Protein AF-A0A6M0FZY8-F1 (afdb_monomer_lite)

Structure (mmCIF, N/CA/C/O backbone):
data_AF-A0A6M0FZY8-F1
#
_entry.id   AF-A0A6M0FZY8-F1
#
loop_
_atom_site.group_PDB
_atom_site.id
_atom_site.type_symbol
_atom_site.label_atom_id
_atom_site.label_alt_id
_atom_site.label_comp_id
_atom_site.label_asym_id
_atom_site.label_entity_id
_atom_site.label_seq_id
_atom_site.pdbx_PDB_ins_code
_atom_site.Cartn_x
_atom_site.Cartn_y
_atom_site.Cartn_z
_atom_site.occupancy
_atom_site.B_iso_or_equiv
_atom_site.auth_seq_id
_atom_site.auth_comp_id
_atom_site.auth_asym_id
_atom_site.auth_atom_id
_atom_site.pdbx_PDB_model_num
ATOM 1 N N . MET A 1 1 ? 29.426 5.222 -8.257 1.00 59.91 1 MET A N 1
ATOM 2 C CA . MET A 1 1 ? 28.552 5.945 -7.305 1.00 59.91 1 MET A CA 1
ATOM 3 C C . MET A 1 1 ? 27.395 6.654 -8.006 1.00 59.91 1 MET A C 1
ATOM 5 O O . MET A 1 1 ? 26.274 6.473 -7.570 1.00 59.91 1 MET A O 1
ATOM 9 N N . THR A 1 2 ? 27.607 7.377 -9.112 1.00 62.34 2 THR A N 1
ATOM 10 C CA . THR A 1 2 ? 26.532 8.119 -9.810 1.00 62.34 2 THR A CA 1
ATOM 11 C C . THR A 1 2 ? 25.440 7.235 -10.434 1.00 62.34 2 THR A C 1
ATOM 13 O O . THR A 1 2 ? 24.271 7.587 -10.363 1.00 62.34 2 THR A O 1
ATOM 16 N N . GLN A 1 3 ? 25.800 6.071 -10.985 1.00 63.41 3 GLN A N 1
ATOM 17 C CA . GLN A 1 3 ? 24.861 5.153 -11.651 1.00 63.41 3 GLN A CA 1
ATOM 18 C C . GLN A 1 3 ? 23.798 4.576 -10.693 1.00 63.41 3 GLN A C 1
ATOM 20 O O . GLN A 1 3 ? 22.608 4.661 -10.969 1.00 63.41 3 GLN A O 1
ATOM 25 N N . SER A 1 4 ? 24.225 4.115 -9.513 1.00 66.19 4 SER A N 1
ATOM 26 C CA . SER A 1 4 ? 23.342 3.543 -8.482 1.00 66.19 4 SER A CA 1
ATOM 27 C C . SER A 1 4 ? 22.312 4.546 -7.935 1.00 66.19 4 SER A C 1
ATOM 29 O O . SER A 1 4 ? 21.186 4.169 -7.623 1.00 66.19 4 SER A O 1
ATOM 31 N N . ILE A 1 5 ? 22.654 5.840 -7.870 1.00 70.25 5 ILE A N 1
ATOM 32 C CA . ILE A 1 5 ? 21.713 6.895 -7.453 1.00 70.25 5 ILE A CA 1
ATOM 33 C C . ILE A 1 5 ? 20.644 7.130 -8.530 1.00 70.25 5 ILE A C 1
ATOM 35 O O . ILE A 1 5 ? 19.473 7.321 -8.212 1.00 70.25 5 ILE A O 1
ATOM 39 N N . ILE A 1 6 ? 21.037 7.112 -9.807 1.00 71.06 6 ILE A N 1
ATOM 40 C CA . ILE A 1 6 ? 20.118 7.304 -10.938 1.00 71.06 6 ILE A CA 1
ATOM 41 C C . ILE A 1 6 ? 19.126 6.139 -11.025 1.00 71.06 6 ILE A C 1
ATOM 43 O O . ILE A 1 6 ? 17.932 6.369 -11.198 1.00 71.06 6 ILE A O 1
ATOM 47 N N . GLU A 1 7 ? 19.606 4.909 -10.852 1.00 73.50 7 GLU A N 1
ATOM 48 C CA . GLU A 1 7 ? 18.779 3.697 -10.852 1.00 73.50 7 GLU A CA 1
ATOM 49 C C . GLU A 1 7 ? 17.762 3.697 -9.712 1.00 73.50 7 GLU A C 1
ATOM 51 O O . GLU A 1 7 ? 16.573 3.487 -9.953 1.00 73.50 7 GLU A O 1
ATOM 56 N N . LYS A 1 8 ? 18.199 4.039 -8.494 1.00 73.25 8 LYS A N 1
ATOM 57 C CA . LYS A 1 8 ? 17.302 4.160 -7.341 1.00 73.25 8 LYS A CA 1
ATOM 58 C C . LYS A 1 8 ? 16.206 5.208 -7.576 1.00 73.25 8 LYS A C 1
ATOM 60 O O . LYS A 1 8 ? 15.031 4.934 -7.356 1.00 73.25 8 LYS A O 1
ATOM 65 N N . ASN A 1 9 ? 16.566 6.373 -8.116 1.00 81.12 9 ASN A N 1
ATOM 66 C CA . ASN A 1 9 ? 15.593 7.420 -8.442 1.00 81.12 9 ASN A CA 1
ATOM 67 C C . ASN A 1 9 ? 14.596 6.986 -9.531 1.00 81.12 9 ASN A C 1
ATOM 69 O O . ASN A 1 9 ? 13.420 7.345 -9.462 1.00 81.12 9 ASN A O 1
ATOM 73 N N . ALA A 1 10 ? 15.040 6.217 -10.530 1.00 84.19 10 ALA A N 1
ATOM 74 C CA . ALA A 1 10 ? 14.166 5.694 -11.578 1.00 84.19 10 ALA A CA 1
ATOM 75 C C . ALA A 1 10 ? 13.150 4.681 -11.024 1.00 84.19 10 ALA A C 1
ATOM 77 O O . ALA A 1 10 ? 11.978 4.716 -11.404 1.00 84.19 10 ALA A O 1
ATOM 78 N N . VAL A 1 11 ? 13.578 3.829 -10.088 1.00 84.62 11 VAL A N 1
ATOM 79 C CA . VAL A 1 11 ? 12.707 2.889 -9.372 1.00 84.62 11 VAL A CA 1
ATOM 80 C C . VAL A 1 11 ? 11.644 3.626 -8.560 1.00 84.62 11 VAL A C 1
ATOM 82 O O . VAL A 1 11 ? 10.453 3.371 -8.745 1.00 84.62 11 VAL A O 1
ATOM 85 N N . THR A 1 12 ? 12.044 4.590 -7.727 1.00 86.19 12 THR A N 1
ATOM 86 C CA . THR A 1 12 ? 11.094 5.381 -6.931 1.00 86.19 12 THR A CA 1
ATOM 87 C C . THR A 1 12 ? 10.105 6.130 -7.826 1.00 86.19 12 THR A C 1
ATOM 89 O O . THR A 1 12 ? 8.906 6.125 -7.558 1.00 86.19 12 THR A O 1
ATOM 92 N N . ALA A 1 13 ? 10.565 6.715 -8.938 1.00 91.44 13 ALA A N 1
ATOM 93 C CA . ALA A 1 13 ? 9.686 7.390 -9.895 1.00 91.44 13 ALA A CA 1
ATOM 94 C C . ALA A 1 13 ? 8.677 6.428 -10.547 1.00 91.44 13 ALA A C 1
ATOM 96 O O . ALA A 1 13 ? 7.506 6.775 -10.725 1.00 91.44 13 ALA A O 1
ATOM 97 N N . ARG A 1 14 ? 9.110 5.204 -10.880 1.00 93.38 14 ARG A N 1
ATOM 98 C CA . ARG A 1 14 ? 8.236 4.160 -11.430 1.00 93.38 14 ARG A CA 1
ATOM 99 C C . ARG A 1 14 ? 7.144 3.769 -10.434 1.00 93.38 14 ARG A C 1
ATOM 101 O O . ARG A 1 14 ? 5.979 3.720 -10.827 1.00 93.38 14 ARG A O 1
ATOM 108 N N . ILE A 1 15 ? 7.510 3.543 -9.173 1.00 92.25 15 ILE A N 1
ATOM 109 C CA . ILE A 1 15 ? 6.578 3.202 -8.088 1.00 92.25 15 ILE A CA 1
ATOM 110 C C . ILE A 1 15 ? 5.603 4.354 -7.837 1.00 92.25 15 ILE A C 1
ATOM 112 O O . ILE A 1 15 ? 4.395 4.120 -7.835 1.00 92.25 15 ILE A O 1
ATOM 116 N N . SER A 1 16 ? 6.103 5.590 -7.714 1.00 94.50 16 SER A N 1
ATOM 117 C CA . SER A 1 16 ? 5.278 6.790 -7.506 1.00 94.50 16 SER A CA 1
ATOM 118 C C . SER A 1 16 ? 4.189 6.895 -8.565 1.00 94.50 16 SER A C 1
ATOM 120 O O . SER A 1 16 ? 3.009 6.955 -8.238 1.00 94.50 16 SER A O 1
ATOM 122 N N . ARG A 1 17 ? 4.561 6.783 -9.847 1.00 96.62 17 ARG A N 1
ATOM 123 C CA . ARG A 1 17 ? 3.603 6.822 -10.959 1.00 96.62 17 ARG A CA 1
ATOM 124 C C . ARG A 1 17 ? 2.529 5.736 -10.847 1.00 96.62 17 ARG A C 1
ATOM 126 O O . ARG A 1 17 ? 1.366 5.999 -11.146 1.00 96.62 17 ARG A O 1
ATOM 133 N N . ILE A 1 18 ? 2.895 4.509 -10.477 1.00 96.50 18 ILE A N 1
ATOM 134 C CA . ILE A 1 18 ? 1.927 3.410 -10.344 1.00 96.50 18 ILE A CA 1
ATOM 135 C C . ILE A 1 18 ? 0.969 3.672 -9.176 1.00 96.50 18 ILE A C 1
ATOM 137 O O . ILE A 1 18 ? -0.244 3.555 -9.356 1.00 96.50 18 ILE A O 1
ATOM 141 N N . VAL A 1 19 ? 1.494 4.070 -8.014 1.00 96.00 19 VAL A N 1
ATOM 142 C CA . VAL A 1 19 ? 0.689 4.419 -6.833 1.00 96.00 19 VAL A CA 1
ATOM 143 C C . VAL A 1 19 ? -0.284 5.549 -7.167 1.00 96.00 19 VAL A C 1
ATOM 145 O O . VAL A 1 19 ? -1.484 5.411 -6.941 1.00 96.00 19 VAL A O 1
ATOM 148 N N . GLU A 1 20 ? 0.201 6.628 -7.780 1.00 95.00 20 GLU A N 1
ATOM 149 C CA . GLU A 1 20 ? -0.615 7.774 -8.191 1.00 95.00 20 GLU A CA 1
ATOM 150 C C . GLU A 1 20 ? -1.745 7.356 -9.138 1.00 95.00 20 GLU A C 1
ATOM 152 O O . GLU A 1 20 ? -2.909 7.669 -8.885 1.00 95.00 20 GLU A O 1
ATOM 157 N N . ASN A 1 21 ? -1.430 6.567 -10.171 1.00 95.69 21 ASN A N 1
ATOM 158 C CA . ASN A 1 21 ? -2.424 6.068 -11.121 1.00 95.69 21 ASN A CA 1
ATOM 159 C C . ASN A 1 21 ? -3.501 5.203 -10.451 1.00 95.69 21 ASN A C 1
ATOM 161 O O . ASN A 1 21 ? -4.673 5.284 -10.820 1.00 95.69 21 ASN A O 1
ATOM 165 N N . LEU A 1 22 ? -3.122 4.345 -9.501 1.00 96.00 22 LEU A N 1
ATOM 166 C CA . LEU A 1 22 ? -4.069 3.495 -8.774 1.00 96.00 22 LEU A CA 1
ATOM 167 C C . LEU A 1 22 ? -4.962 4.328 -7.848 1.00 96.00 22 LEU A C 1
ATOM 169 O O . LEU A 1 22 ? -6.180 4.154 -7.858 1.00 96.00 22 LEU A O 1
ATOM 173 N N . MET A 1 23 ? -4.377 5.268 -7.103 1.00 94.19 23 MET A N 1
ATOM 174 C CA . MET A 1 23 ? -5.116 6.156 -6.203 1.00 94.19 23 MET A CA 1
ATOM 175 C C . MET A 1 23 ? -6.017 7.147 -6.946 1.00 94.19 23 MET A C 1
ATOM 177 O O . MET A 1 23 ? -7.008 7.607 -6.389 1.00 94.19 23 MET A O 1
ATOM 181 N N . GLU A 1 24 ? -5.705 7.512 -8.189 1.00 93.81 24 GLU A N 1
ATOM 182 C CA . GLU A 1 24 ? -6.560 8.387 -9.001 1.00 93.81 24 GLU A CA 1
ATOM 183 C C . GLU A 1 24 ? -7.781 7.660 -9.561 1.00 93.81 24 GLU A C 1
ATOM 185 O O . GLU A 1 24 ? -8.884 8.215 -9.533 1.00 93.81 24 GLU A O 1
ATOM 190 N N . LYS A 1 25 ? -7.603 6.410 -9.999 1.00 92.69 25 LYS A N 1
ATOM 191 C CA . LYS A 1 25 ? -8.688 5.578 -10.536 1.00 92.69 25 LYS A CA 1
ATOM 192 C C . LYS A 1 25 ? -9.732 5.220 -9.481 1.00 92.69 25 LYS A C 1
ATOM 194 O O . LYS A 1 25 ? -10.919 5.218 -9.787 1.00 92.69 25 LYS A O 1
ATOM 199 N N . GLU A 1 26 ? -9.298 4.967 -8.251 1.00 88.81 26 GLU A N 1
ATOM 200 C CA . GLU A 1 26 ? -10.152 4.456 -7.181 1.00 88.81 26 GLU A CA 1
ATOM 201 C C . GLU A 1 26 ? -10.295 5.493 -6.059 1.00 88.81 26 GLU A C 1
ATOM 203 O O . GLU A 1 26 ? -9.351 5.780 -5.322 1.00 88.81 26 GLU A O 1
ATOM 208 N N . THR A 1 27 ? -11.487 6.082 -5.918 1.00 86.69 27 THR A N 1
ATOM 209 C CA . THR A 1 27 ? -11.731 7.189 -4.971 1.00 86.69 27 THR A CA 1
ATOM 210 C C . THR A 1 27 ? -11.510 6.791 -3.517 1.00 86.69 27 THR A C 1
ATOM 212 O O . THR A 1 27 ? -10.983 7.587 -2.746 1.00 86.69 27 THR A O 1
ATOM 215 N N . TRP A 1 28 ? -11.849 5.553 -3.163 1.00 87.25 28 TRP A N 1
ATOM 216 C CA . TRP A 1 28 ? -11.779 5.038 -1.798 1.00 87.25 28 TRP A CA 1
ATOM 217 C C . TRP A 1 28 ? -10.346 4.971 -1.248 1.00 87.25 28 TRP A C 1
ATOM 219 O O . TRP A 1 28 ? -10.144 5.189 -0.056 1.00 87.25 28 TRP A O 1
ATOM 229 N N . TYR A 1 29 ? -9.328 4.777 -2.100 1.00 92.56 29 TYR A N 1
ATOM 230 C CA . TYR A 1 29 ? -7.937 4.886 -1.652 1.00 92.56 29 TYR A CA 1
ATOM 231 C C . TYR A 1 29 ? -7.631 6.281 -1.123 1.00 92.56 29 TYR A C 1
ATOM 233 O O . TYR A 1 29 ? -6.960 6.412 -0.111 1.00 92.56 29 TYR A O 1
ATOM 241 N N . ARG A 1 30 ? -8.145 7.332 -1.768 1.00 90.00 30 ARG A N 1
ATOM 242 C CA . ARG A 1 30 ? -7.902 8.718 -1.334 1.00 90.00 30 ARG A CA 1
ATOM 243 C C . ARG A 1 30 ? -8.674 9.095 -0.075 1.00 90.00 30 ARG A C 1
ATOM 245 O O . ARG A 1 30 ? -8.334 10.081 0.563 1.00 90.00 30 ARG A O 1
ATOM 252 N N . GLU A 1 31 ? -9.723 8.347 0.252 1.00 89.88 31 GLU A N 1
ATOM 253 C CA . GLU A 1 31 ? -10.485 8.529 1.489 1.00 89.88 31 GLU A CA 1
ATOM 254 C C . GLU A 1 3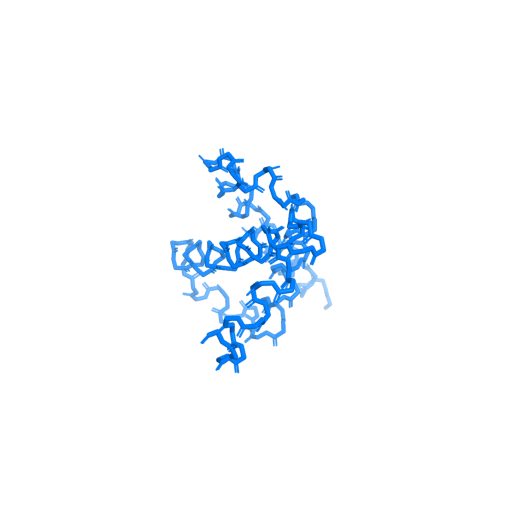1 ? -9.783 7.891 2.692 1.00 89.88 31 GLU A C 1
ATOM 256 O O . GLU A 1 31 ? -9.988 8.343 3.816 1.00 89.88 31 GLU A O 1
ATOM 261 N N . LYS A 1 32 ? -8.976 6.845 2.465 1.00 90.19 32 LYS A N 1
ATOM 262 C CA . LYS A 1 32 ? -8.347 6.048 3.530 1.00 90.19 32 LYS A CA 1
ATOM 263 C C . LYS A 1 32 ? -6.838 6.206 3.646 1.00 90.19 32 LYS A C 1
ATOM 265 O O . LYS A 1 32 ? -6.305 5.960 4.720 1.00 90.19 32 LYS A O 1
ATOM 270 N N . LEU A 1 33 ? -6.156 6.602 2.576 1.00 93.56 33 LEU A N 1
ATOM 271 C CA . LEU A 1 33 ? -4.698 6.607 2.497 1.00 93.56 33 LEU A CA 1
ATOM 272 C C . LEU A 1 33 ? -4.161 7.986 2.122 1.00 93.56 33 LEU A C 1
ATOM 274 O O . LEU A 1 33 ? -4.703 8.657 1.239 1.00 93.56 33 LEU A O 1
ATOM 278 N N . ASP A 1 34 ? -3.026 8.357 2.715 1.00 92.94 34 ASP A N 1
ATOM 279 C CA . ASP A 1 34 ? -2.223 9.475 2.233 1.00 92.94 34 ASP A CA 1
ATOM 280 C C . ASP A 1 34 ? -1.324 9.039 1.067 1.00 92.94 34 ASP A C 1
ATOM 282 O O . ASP A 1 34 ? -0.621 8.028 1.117 1.00 92.94 34 ASP A O 1
ATOM 286 N N . ARG A 1 35 ? -1.334 9.829 -0.011 1.00 90.81 35 ARG A N 1
ATOM 287 C CA . ARG A 1 35 ? -0.574 9.523 -1.230 1.00 90.81 35 ARG A CA 1
ATOM 288 C C . ARG A 1 35 ? 0.932 9.488 -0.970 1.00 90.81 35 ARG A C 1
ATOM 290 O O . ARG A 1 35 ? 1.606 8.584 -1.457 1.00 90.81 35 ARG A O 1
ATOM 297 N N . GLY A 1 36 ? 1.462 10.478 -0.256 1.00 90.94 36 GLY A N 1
ATOM 298 C CA . GLY A 1 36 ? 2.896 10.591 -0.001 1.00 90.94 36 GLY A CA 1
ATOM 299 C C . GLY A 1 36 ? 3.394 9.472 0.907 1.00 90.94 36 GLY A C 1
ATOM 300 O O . GLY A 1 36 ? 4.437 8.873 0.636 1.00 90.94 36 GLY A O 1
ATOM 301 N N . GLU A 1 37 ? 2.618 9.139 1.937 1.00 93.00 37 GLU A N 1
ATOM 302 C CA . GLU A 1 37 ? 2.902 8.008 2.820 1.00 93.00 37 GLU A CA 1
ATOM 303 C C . GLU A 1 37 ? 2.919 6.688 2.050 1.00 93.00 37 GLU A C 1
ATOM 305 O O . GLU A 1 37 ? 3.866 5.919 2.203 1.00 93.00 37 GLU A O 1
ATOM 310 N N . MET A 1 38 ? 1.954 6.448 1.156 1.00 94.06 38 MET A N 1
ATOM 311 C CA . MET A 1 38 ? 1.905 5.208 0.373 1.00 94.06 38 MET A CA 1
ATOM 312 C C . MET A 1 38 ? 3.050 5.073 -0.627 1.00 94.0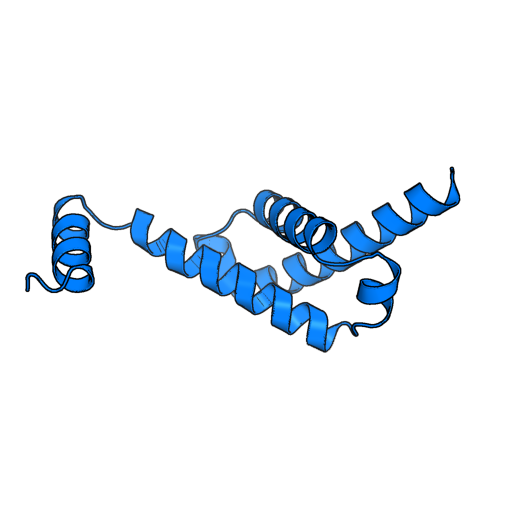6 38 MET A C 1
ATOM 314 O O . MET A 1 38 ? 3.592 3.979 -0.776 1.00 94.06 38 MET A O 1
ATOM 318 N N . VAL A 1 39 ? 3.473 6.157 -1.284 1.00 93.56 39 VAL A N 1
ATO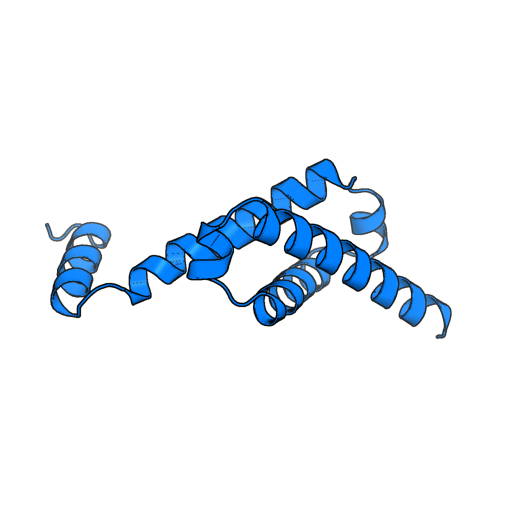M 319 C CA . VAL A 1 39 ? 4.658 6.113 -2.159 1.00 93.56 39 VAL A CA 1
ATOM 320 C C . VAL A 1 39 ? 5.900 5.719 -1.361 1.00 93.56 39 VAL A C 1
ATOM 322 O O . VAL A 1 39 ? 6.655 4.850 -1.801 1.00 93.56 39 VAL A O 1
ATOM 325 N N . ASN A 1 40 ? 6.093 6.304 -0.177 1.00 93.06 40 ASN A N 1
ATOM 326 C CA . ASN A 1 40 ? 7.233 5.989 0.683 1.00 93.06 40 ASN A CA 1
ATOM 327 C C . ASN A 1 40 ? 7.159 4.561 1.237 1.00 93.06 40 ASN A C 1
ATOM 329 O O . ASN A 1 40 ? 8.155 3.842 1.194 1.00 93.06 40 ASN A O 1
ATOM 333 N N . TYR A 1 41 ? 5.988 4.140 1.715 1.00 93.88 41 TYR A N 1
ATOM 334 C CA . TYR A 1 41 ? 5.766 2.811 2.277 1.00 93.88 41 TYR A CA 1
ATOM 335 C C . TYR A 1 41 ? 5.994 1.711 1.238 1.00 93.88 41 TYR A C 1
ATOM 337 O O . TYR A 1 41 ? 6.789 0.800 1.460 1.00 93.88 41 TYR A O 1
ATOM 345 N N . VAL A 1 42 ? 5.372 1.835 0.062 1.00 94.38 42 VAL A N 1
ATOM 346 C CA . VAL A 1 42 ? 5.530 0.870 -1.035 1.00 94.38 42 VAL A CA 1
ATOM 347 C C . VAL A 1 42 ? 6.969 0.858 -1.553 1.00 94.38 42 VAL A C 1
ATOM 349 O O . VAL A 1 42 ? 7.499 -0.216 -1.829 1.00 94.38 42 VAL A O 1
ATOM 352 N N . SER A 1 43 ? 7.624 2.021 -1.652 1.00 91.25 43 SER A N 1
ATOM 353 C CA . SER A 1 43 ? 9.043 2.079 -2.031 1.00 91.25 43 SER A CA 1
ATOM 354 C C . SER A 1 43 ? 9.925 1.367 -1.009 1.00 91.25 43 SER A C 1
ATOM 356 O O . SER A 1 43 ? 10.786 0.587 -1.400 1.00 91.25 43 SER A O 1
ATOM 358 N N . GLY A 1 44 ? 9.671 1.571 0.287 1.00 91.38 44 GLY A N 1
ATOM 359 C CA . GLY A 1 44 ? 10.380 0.883 1.364 1.00 91.38 44 GLY A CA 1
ATOM 360 C C . GLY A 1 44 ? 10.202 -0.634 1.313 1.00 91.38 44 GLY A C 1
ATOM 361 O O . GLY A 1 44 ? 11.191 -1.356 1.372 1.00 91.38 44 GLY A O 1
ATOM 362 N N . LEU A 1 45 ? 8.969 -1.116 1.120 1.00 91.31 45 LEU A N 1
ATOM 363 C CA . LEU A 1 45 ? 8.693 -2.548 0.959 1.00 91.31 45 LEU A CA 1
ATOM 364 C C . LEU A 1 45 ? 9.428 -3.130 -0.252 1.00 91.31 45 LEU A C 1
ATOM 366 O O . LEU A 1 45 ? 10.044 -4.186 -0.165 1.00 91.31 45 LEU A O 1
ATOM 370 N N . ILE A 1 46 ? 9.387 -2.453 -1.397 1.00 88.38 46 ILE A N 1
ATOM 371 C CA . ILE A 1 46 ? 10.063 -2.954 -2.595 1.00 88.38 46 ILE A CA 1
ATOM 372 C C . ILE A 1 46 ? 11.581 -2.992 -2.388 1.00 88.38 46 ILE A C 1
ATOM 374 O O . ILE A 1 46 ? 12.194 -3.995 -2.735 1.00 88.38 46 ILE A O 1
ATOM 378 N N . GLU A 1 47 ? 12.175 -1.963 -1.778 1.00 87.56 47 GLU A N 1
ATOM 379 C CA . GLU A 1 47 ? 13.611 -1.935 -1.455 1.00 87.56 47 GLU A CA 1
ATOM 380 C C . GLU A 1 47 ? 14.030 -3.013 -0.442 1.00 87.56 47 GLU A C 1
ATOM 382 O O . GLU A 1 47 ? 15.178 -3.455 -0.462 1.00 87.56 47 GLU A O 1
ATOM 387 N N . GLU A 1 48 ? 13.127 -3.433 0.447 1.00 90.88 48 GLU A N 1
ATOM 388 C CA . GLU A 1 48 ? 13.388 -4.490 1.428 1.00 90.88 48 GLU A CA 1
ATOM 389 C C . GLU A 1 48 ? 13.416 -5.886 0.787 1.00 90.88 48 GLU A C 1
ATOM 391 O O . GLU A 1 48 ? 14.232 -6.725 1.175 1.00 90.88 48 GLU A O 1
ATOM 396 N N . TYR A 1 49 ? 12.540 -6.140 -0.192 1.00 88.44 49 TYR A N 1
ATOM 397 C CA . TYR A 1 49 ? 12.308 -7.488 -0.725 1.00 88.44 49 TYR A CA 1
ATOM 398 C C . TYR A 1 49 ? 12.837 -7.732 -2.140 1.00 88.44 49 TYR A C 1
ATOM 400 O O . TYR A 1 49 ? 12.935 -8.895 -2.532 1.00 88.44 49 TYR A O 1
ATOM 408 N N . LEU A 1 50 ? 13.145 -6.690 -2.916 1.00 88.19 50 LEU A N 1
ATOM 409 C CA . LEU A 1 50 ? 13.581 -6.811 -4.308 1.00 88.19 50 LEU A CA 1
ATOM 410 C C . LEU A 1 50 ? 14.841 -5.989 -4.572 1.00 88.19 50 LEU A C 1
ATOM 412 O O . LEU A 1 50 ? 14.943 -4.816 -4.209 1.00 88.19 50 LEU A O 1
ATOM 416 N N . SER A 1 51 ? 15.785 -6.594 -5.288 1.00 88.06 51 SER A N 1
ATOM 417 C CA . SER A 1 51 ? 16.875 -5.856 -5.923 1.00 88.06 51 SER A CA 1
ATOM 418 C C . SER A 1 51 ? 16.364 -4.992 -7.082 1.00 88.06 51 SER A C 1
ATOM 420 O O . SER A 1 51 ? 15.279 -5.204 -7.634 1.00 88.06 51 SER A O 1
ATOM 422 N N . THR A 1 52 ? 17.166 -4.004 -7.482 1.00 84.75 52 THR A N 1
ATOM 423 C CA . THR A 1 52 ? 16.867 -3.156 -8.644 1.00 84.75 52 THR A CA 1
ATOM 424 C C . THR A 1 52 ? 16.695 -3.995 -9.911 1.00 84.75 52 THR A C 1
ATOM 426 O O . THR A 1 52 ? 15.807 -3.716 -10.714 1.00 84.75 52 THR A O 1
ATOM 429 N N . GLU A 1 53 ? 17.532 -5.018 -10.086 1.00 86.38 53 GLU A N 1
ATOM 430 C CA . GLU A 1 53 ? 17.523 -5.924 -11.230 1.00 86.38 53 GLU A CA 1
ATOM 431 C C . GLU A 1 53 ? 16.235 -6.753 -11.269 1.00 86.38 53 GLU A C 1
ATOM 433 O O . GLU A 1 53 ? 15.539 -6.743 -12.282 1.00 86.38 53 GLU A O 1
ATOM 438 N N . GLU A 1 54 ? 15.854 -7.382 -10.152 1.00 89.56 54 GLU A N 1
ATOM 439 C CA . GLU A 1 54 ? 14.595 -8.137 -10.053 1.00 89.56 54 GLU A CA 1
ATOM 440 C C . GLU A 1 54 ? 13.383 -7.244 -10.325 1.00 89.56 54 GLU A C 1
ATOM 442 O O . GLU A 1 54 ? 12.444 -7.646 -11.009 1.00 89.56 54 GLU A O 1
ATOM 447 N N . LEU A 1 55 ? 13.399 -6.004 -9.832 1.00 88.56 55 LEU A N 1
ATOM 448 C CA . LEU A 1 55 ? 12.309 -5.070 -10.082 1.00 88.56 55 LEU A CA 1
ATOM 449 C C . LEU A 1 55 ? 12.213 -4.662 -11.560 1.00 88.56 55 LEU A C 1
ATOM 451 O O . LEU A 1 55 ? 11.107 -4.439 -12.054 1.00 88.56 55 LEU A O 1
ATOM 455 N N . GLN A 1 56 ? 13.342 -4.544 -12.264 1.00 87.50 56 GLN A N 1
ATOM 456 C CA . GLN A 1 56 ? 13.367 -4.247 -13.701 1.00 87.50 56 GLN A CA 1
ATOM 457 C C . GLN A 1 56 ? 12.813 -5.395 -14.552 1.00 87.50 56 GLN A C 1
ATOM 459 O O . GLN A 1 56 ? 12.294 -5.134 -15.636 1.00 87.50 56 GLN A O 1
ATOM 464 N N . GLU A 1 57 ? 12.893 -6.636 -14.069 1.00 92.75 57 GLU A N 1
ATOM 465 C CA . GLU A 1 57 ? 12.320 -7.808 -14.744 1.00 92.75 57 GLU A CA 1
ATOM 466 C C . GLU A 1 57 ? 10.795 -7.906 -14.590 1.00 92.75 57 GLU A C 1
ATOM 468 O O . GLU A 1 57 ? 10.133 -8.517 -15.428 1.00 92.75 57 GLU A O 1
ATOM 473 N N . ILE A 1 58 ? 10.221 -7.289 -13.553 1.00 94.06 58 ILE A N 1
ATOM 474 C CA . ILE A 1 58 ? 8.769 -7.234 -13.351 1.00 94.06 58 ILE A CA 1
ATOM 475 C C . ILE A 1 58 ? 8.191 -6.150 -14.259 1.00 94.06 58 ILE A C 1
ATOM 477 O O . ILE A 1 58 ? 8.589 -4.986 -14.166 1.00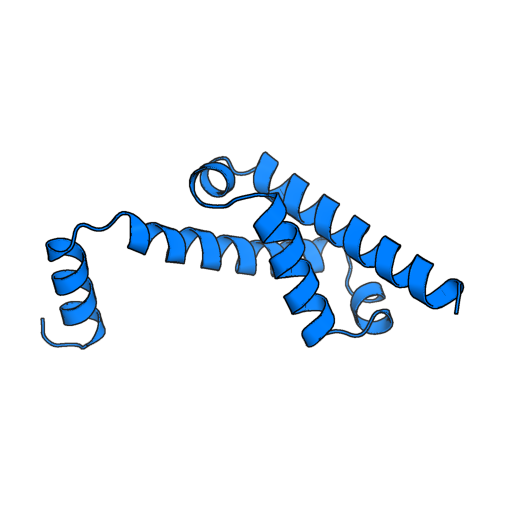 94.06 58 ILE A O 1
ATOM 481 N N . ASP A 1 59 ? 7.212 -6.493 -15.094 1.00 95.50 59 ASP A N 1
ATOM 482 C CA . ASP A 1 59 ? 6.519 -5.511 -15.924 1.00 95.50 59 ASP A CA 1
ATOM 483 C C . ASP A 1 59 ? 5.587 -4.591 -15.109 1.00 95.50 59 ASP A C 1
ATOM 485 O O . ASP A 1 59 ? 5.374 -4.745 -13.906 1.00 95.50 59 ASP A O 1
ATOM 489 N N . ASP A 1 60 ? 5.082 -3.540 -15.751 1.00 94.94 60 ASP A N 1
ATOM 490 C CA . ASP A 1 60 ? 4.240 -2.548 -15.082 1.00 94.94 60 ASP A CA 1
ATOM 491 C C . ASP A 1 60 ? 2.870 -3.086 -14.654 1.00 94.94 60 ASP A C 1
ATOM 493 O O . ASP A 1 60 ? 2.304 -2.551 -13.700 1.00 94.94 60 ASP A O 1
ATOM 497 N N . GLU A 1 61 ? 2.322 -4.088 -15.340 1.00 96.06 61 GLU A N 1
ATOM 498 C CA . GLU A 1 61 ? 1.017 -4.670 -15.020 1.00 96.06 61 GLU A CA 1
ATOM 499 C C . GLU A 1 61 ? 1.130 -5.523 -13.755 1.00 96.06 61 GLU A C 1
ATOM 501 O O . GLU A 1 61 ? 0.439 -5.255 -12.768 1.00 96.06 61 GLU A O 1
ATOM 506 N N . ASP A 1 62 ? 2.103 -6.433 -13.726 1.00 96.38 62 ASP A N 1
ATOM 507 C CA . ASP A 1 62 ? 2.409 -7.269 -12.568 1.00 96.38 62 ASP A CA 1
ATOM 508 C C . ASP A 1 62 ? 2.809 -6.429 -11.349 1.00 96.38 62 ASP A C 1
ATOM 510 O O . ASP A 1 62 ? 2.373 -6.692 -10.219 1.00 96.38 62 ASP A O 1
ATOM 514 N N . LEU A 1 63 ? 3.622 -5.387 -11.555 1.00 95.31 63 LEU A N 1
ATOM 515 C CA . LEU A 1 63 ? 3.993 -4.474 -10.477 1.00 95.31 63 LEU A CA 1
ATOM 516 C C . LEU A 1 63 ? 2.775 -3.682 -9.981 1.00 95.31 63 LEU A C 1
ATOM 518 O O . LEU A 1 63 ? 2.595 -3.537 -8.770 1.00 95.31 63 LEU A O 1
ATOM 522 N N . SER A 1 64 ? 1.907 -3.218 -10.885 1.00 96.50 64 SER A N 1
ATOM 523 C CA . SER A 1 64 ? 0.660 -2.535 -10.515 1.00 96.50 64 SER A CA 1
ATOM 524 C C . SER A 1 64 ? -0.267 -3.427 -9.703 1.00 96.50 64 SER A C 1
ATOM 526 O O . SER A 1 64 ? -0.867 -2.959 -8.736 1.00 96.50 64 SER A O 1
ATOM 528 N N . ASP A 1 65 ? -0.366 -4.706 -10.044 1.00 96.31 65 ASP A N 1
ATOM 529 C CA . ASP A 1 65 ? -1.194 -5.666 -9.320 1.00 96.31 65 ASP A CA 1
ATOM 530 C C . ASP A 1 65 ? -0.665 -5.949 -7.913 1.00 96.31 65 ASP A C 1
ATOM 532 O O . ASP A 1 65 ? -1.445 -6.032 -6.957 1.00 96.31 65 ASP A O 1
ATOM 536 N N . ARG A 1 66 ? 0.658 -6.045 -7.752 1.00 94.94 66 ARG A N 1
ATOM 537 C CA . ARG A 1 66 ? 1.301 -6.168 -6.434 1.00 94.94 66 ARG A CA 1
ATOM 538 C C . ARG A 1 66 ? 1.061 -4.925 -5.582 1.00 94.94 66 ARG A C 1
ATOM 540 O O . ARG A 1 66 ? 0.606 -5.053 -4.447 1.00 94.94 66 ARG A O 1
ATOM 547 N N . ILE A 1 67 ? 1.293 -3.736 -6.139 1.00 95.75 67 ILE A N 1
ATOM 548 C CA . ILE A 1 67 ? 1.074 -2.465 -5.437 1.00 95.75 67 ILE A CA 1
ATOM 549 C C . ILE A 1 67 ? -0.405 -2.302 -5.069 1.00 95.75 67 ILE A C 1
ATOM 551 O O . ILE A 1 67 ? -0.713 -1.926 -3.942 1.00 95.75 67 ILE A O 1
ATOM 555 N N . ARG A 1 68 ? -1.339 -2.666 -5.959 1.00 96.50 68 ARG A N 1
ATOM 556 C CA . ARG A 1 68 ? -2.780 -2.626 -5.666 1.00 96.50 68 ARG A CA 1
ATOM 557 C C . ARG A 1 68 ? -3.138 -3.472 -4.448 1.00 96.50 68 ARG A C 1
ATOM 559 O O . ARG A 1 68 ? -3.936 -3.020 -3.635 1.00 96.50 68 ARG A O 1
ATOM 566 N N . LYS A 1 69 ? -2.560 -4.670 -4.302 1.00 95.56 69 LYS A N 1
ATOM 567 C CA . LYS A 1 69 ? -2.798 -5.531 -3.129 1.00 95.56 69 LYS A CA 1
ATOM 568 C C . LYS A 1 69 ? -2.326 -4.870 -1.836 1.00 95.56 69 LYS A C 1
ATOM 570 O O . LYS A 1 69 ? -3.057 -4.922 -0.854 1.00 95.56 69 LYS A O 1
ATOM 575 N N . VAL A 1 70 ? -1.161 -4.219 -1.857 1.00 95.19 70 VAL A N 1
ATOM 576 C CA . VAL A 1 70 ? -0.644 -3.464 -0.704 1.00 95.19 70 VAL A CA 1
ATOM 577 C C . VAL A 1 70 ? -1.584 -2.310 -0.359 1.00 95.19 70 VAL A C 1
ATOM 579 O O . VAL A 1 70 ? -2.079 -2.252 0.760 1.00 95.19 70 VAL A O 1
ATOM 582 N N . LEU A 1 71 ? -1.926 -1.455 -1.330 1.00 95.44 71 LEU A N 1
ATOM 583 C CA . LEU A 1 71 ? -2.859 -0.342 -1.107 1.00 95.44 71 LEU A CA 1
ATOM 584 C C . LEU A 1 71 ? -4.227 -0.830 -0.609 1.00 95.44 71 LEU A C 1
ATOM 586 O O . LEU A 1 71 ? -4.830 -0.209 0.258 1.00 95.44 71 LEU A O 1
ATOM 590 N N . THR A 1 72 ? -4.716 -1.957 -1.134 1.00 95.44 72 THR A N 1
ATOM 591 C CA . THR A 1 72 ? -5.981 -2.553 -0.687 1.00 95.44 72 THR A CA 1
ATOM 592 C C . THR A 1 72 ? -5.906 -2.978 0.769 1.00 95.44 72 THR A C 1
ATOM 594 O O . THR A 1 72 ? -6.822 -2.681 1.530 1.00 95.44 72 THR A O 1
ATOM 597 N N . LEU A 1 73 ? -4.826 -3.656 1.159 1.00 94.75 73 LEU A N 1
ATOM 598 C CA . LEU A 1 73 ? -4.629 -4.106 2.530 1.00 94.75 73 LEU A CA 1
ATOM 599 C C . LEU A 1 73 ? -4.570 -2.922 3.500 1.00 94.75 73 LEU A C 1
ATOM 601 O O . LEU A 1 73 ? -5.297 -2.936 4.489 1.00 94.75 73 LEU A O 1
ATOM 605 N N . GLU A 1 74 ? -3.779 -1.896 3.183 1.00 93.88 74 GLU A N 1
ATOM 606 C CA . GLU A 1 74 ? -3.646 -0.696 4.021 1.00 93.88 74 GLU A CA 1
ATOM 607 C C . GLU A 1 74 ? -4.959 0.086 4.130 1.00 93.88 74 GLU A C 1
ATOM 609 O O . GLU A 1 74 ? -5.330 0.581 5.191 1.00 93.88 74 GLU A O 1
ATOM 614 N N . ALA A 1 75 ? -5.720 0.188 3.042 1.00 93.44 75 ALA A N 1
ATOM 615 C CA . ALA A 1 75 ? -6.982 0.911 3.089 1.00 93.44 75 ALA A CA 1
ATOM 616 C C . ALA A 1 75 ? -8.067 0.126 3.844 1.00 93.44 75 ALA A C 1
ATOM 618 O O . ALA A 1 75 ? -8.884 0.732 4.537 1.00 93.44 75 ALA A O 1
ATOM 619 N N . VAL A 1 76 ? -8.066 -1.210 3.751 1.00 91.62 76 VAL A N 1
ATOM 620 C CA . VAL A 1 76 ? -8.954 -2.076 4.543 1.00 91.62 76 VAL A CA 1
ATOM 621 C C . VAL A 1 76 ? -8.568 -2.043 6.020 1.00 91.62 76 VAL A C 1
ATOM 623 O O . VAL A 1 76 ? -9.454 -1.883 6.856 1.00 91.62 76 VAL A O 1
ATOM 626 N N . SER A 1 77 ? -7.281 -2.136 6.365 1.00 87.38 77 SER A N 1
ATOM 627 C CA . SER A 1 77 ? -6.831 -2.016 7.760 1.00 87.38 77 SER A CA 1
ATOM 628 C C . SER A 1 77 ? -7.188 -0.642 8.333 1.00 87.38 77 SER A C 1
ATOM 630 O O . SER A 1 77 ? -7.671 -0.555 9.460 1.00 87.38 77 SER A O 1
ATOM 632 N N . GLY A 1 78 ? -7.093 0.413 7.517 1.00 85.56 78 GLY A N 1
ATOM 633 C CA . GLY A 1 78 ? -7.535 1.761 7.858 1.00 85.56 78 GLY A CA 1
ATOM 634 C C . GLY A 1 78 ? -9.017 1.867 8.234 1.00 85.56 78 GLY A C 1
ATOM 635 O O . GLY A 1 78 ? -9.367 2.742 9.019 1.00 85.56 78 GLY A O 1
ATOM 636 N N . THR A 1 79 ? -9.889 0.966 7.760 1.00 87.31 79 THR A N 1
ATOM 637 C CA . THR A 1 79 ? -11.309 0.958 8.173 1.00 87.31 79 THR A CA 1
ATOM 638 C C . THR A 1 79 ? -11.505 0.572 9.637 1.00 87.31 79 THR A C 1
ATOM 640 O O . THR A 1 79 ? -12.4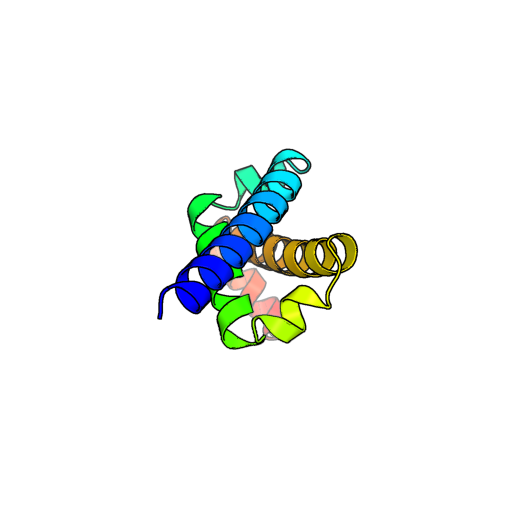92 0.979 10.247 1.00 87.31 79 THR A O 1
ATOM 643 N N . LEU A 1 80 ? -10.550 -0.150 10.235 1.00 87.81 80 LEU A N 1
ATOM 644 C CA . LEU A 1 80 ? -10.577 -0.449 11.666 1.00 87.81 80 LEU A CA 1
ATOM 645 C C . LEU A 1 80 ? -10.434 0.831 12.505 1.00 87.81 80 LEU A C 1
ATOM 647 O O . LEU A 1 80 ? -10.983 0.900 13.601 1.00 87.81 80 LEU A O 1
ATOM 651 N N . ASN A 1 81 ? -9.780 1.872 11.975 1.00 85.88 81 ASN A N 1
ATOM 652 C CA . ASN A 1 81 ? -9.657 3.166 12.654 1.00 85.88 81 ASN A CA 1
ATOM 653 C C . ASN A 1 81 ? -10.986 3.937 12.729 1.00 85.88 81 ASN A C 1
ATOM 655 O O . ASN A 1 81 ? -11.098 4.866 13.527 1.00 85.88 81 ASN A O 1
ATOM 659 N N . ASP A 1 82 ? -11.982 3.574 11.915 1.00 90.25 82 ASP A N 1
ATOM 660 C CA . ASP A 1 82 ? -13.306 4.207 11.942 1.00 90.25 82 ASP A CA 1
ATOM 661 C C . ASP A 1 82 ? -14.228 3.602 13.013 1.00 90.25 82 ASP A C 1
ATOM 663 O O . ASP A 1 82 ? -15.313 4.131 13.268 1.00 90.25 82 ASP A O 1
ATOM 667 N N . LEU A 1 83 ? -13.831 2.477 13.618 1.00 92.81 83 LEU A N 1
ATOM 668 C CA . LEU A 1 83 ? -14.638 1.787 14.615 1.00 92.81 83 LEU A CA 1
ATOM 669 C C . LEU A 1 83 ? -14.660 2.566 15.931 1.00 92.81 83 LEU A C 1
ATOM 671 O O . LEU A 1 83 ? -13.639 3.053 16.424 1.00 92.81 83 LEU A O 1
ATOM 675 N N . THR A 1 84 ? -15.835 2.636 16.553 1.00 95.25 84 THR A N 1
ATOM 676 C CA . THR A 1 84 ? -15.929 3.073 17.949 1.00 95.25 84 THR A CA 1
ATOM 677 C C . THR A 1 84 ? -15.270 2.040 18.873 1.00 95.25 84 THR A C 1
ATOM 679 O O . THR A 1 84 ? -15.141 0.873 18.495 1.00 95.25 84 THR A O 1
ATOM 682 N N . PRO A 1 85 ? -14.908 2.407 20.118 1.00 95.31 85 PRO A N 1
ATOM 683 C CA . PRO A 1 85 ? -14.354 1.447 21.074 1.00 95.31 85 PRO A CA 1
ATOM 684 C C . PRO A 1 85 ? -15.237 0.206 21.285 1.00 95.31 85 PRO A C 1
ATOM 686 O O . PRO A 1 85 ? -14.728 -0.905 21.346 1.00 95.31 85 PRO A O 1
ATOM 689 N N . GLU A 1 86 ? -16.561 0.383 21.319 1.00 96.00 86 GLU A N 1
ATOM 690 C CA . GLU A 1 86 ? -17.523 -0.722 21.444 1.00 96.00 86 GLU A CA 1
ATOM 691 C C . GLU A 1 86 ? -17.519 -1.63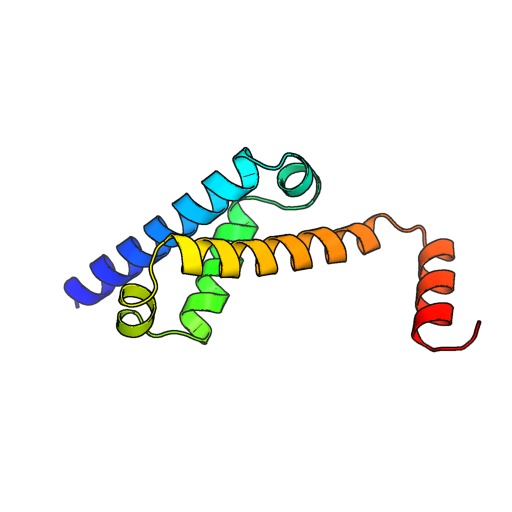4 20.206 1.00 96.00 86 GLU A C 1
ATOM 693 O O . GLU A 1 86 ? -17.550 -2.857 20.322 1.00 96.00 86 GLU A O 1
ATOM 698 N N . GLN A 1 87 ? -17.438 -1.059 19.002 1.00 95.75 87 GLN A N 1
ATOM 699 C CA . GLN A 1 87 ? -17.347 -1.840 17.767 1.00 95.75 87 GLN A CA 1
ATOM 700 C C . GLN A 1 87 ? -16.020 -2.599 17.663 1.00 95.75 87 GLN A C 1
ATOM 702 O O . GLN A 1 87 ? -16.010 -3.724 17.165 1.00 95.75 87 GLN A O 1
ATOM 707 N N . MET A 1 88 ? -14.925 -2.008 18.152 1.00 94.75 88 MET A N 1
ATOM 708 C CA . MET A 1 88 ? -13.628 -2.676 18.223 1.00 94.75 88 MET A CA 1
ATOM 709 C C . MET A 1 88 ? -13.673 -3.878 19.175 1.00 94.75 88 MET A C 1
ATOM 711 O O . MET A 1 88 ? -13.254 -4.961 18.786 1.00 94.75 88 MET A O 1
ATOM 715 N N . GLU A 1 89 ? -14.274 -3.745 20.365 1.00 94.69 89 GLU A N 1
ATOM 716 C CA . GLU A 1 89 ? -14.443 -4.882 21.288 1.00 94.69 89 GLU A CA 1
ATOM 717 C C . GLU A 1 89 ? -15.252 -6.033 20.666 1.00 94.69 89 GLU A C 1
ATOM 719 O O . GLU A 1 89 ? -14.923 -7.206 20.862 1.00 94.69 89 GLU A O 1
ATOM 724 N N . ILE A 1 90 ? -16.299 -5.718 19.893 1.00 95.44 90 ILE A N 1
ATOM 725 C CA . ILE A 1 90 ? -17.091 -6.722 19.166 1.00 95.44 90 ILE A CA 1
ATOM 726 C C . ILE A 1 90 ? -16.245 -7.412 18.090 1.00 95.44 90 ILE A C 1
ATOM 728 O O . ILE A 1 90 ? -16.313 -8.636 17.954 1.00 95.44 90 ILE A O 1
ATOM 732 N N . PHE A 1 91 ? -15.464 -6.641 17.329 1.00 92.81 91 PHE A N 1
ATOM 733 C CA . PHE A 1 91 ? -14.561 -7.172 16.312 1.00 92.81 91 PHE A CA 1
ATOM 734 C C . PHE A 1 91 ? -13.513 -8.105 16.931 1.00 92.81 91 PHE A C 1
ATOM 736 O O . PHE A 1 91 ? -13.380 -9.246 16.485 1.00 92.81 91 PHE A O 1
ATOM 743 N N . ASP A 1 92 ? -12.847 -7.670 18.001 1.00 93.69 92 ASP A N 1
ATOM 744 C CA . ASP A 1 92 ? -11.833 -8.453 18.712 1.00 93.69 92 ASP A CA 1
ATOM 745 C C . ASP A 1 92 ? -12.424 -9.754 19.265 1.00 93.69 92 ASP A C 1
ATOM 747 O O . ASP A 1 92 ? -11.885 -10.838 19.038 1.00 93.69 92 ASP A O 1
ATOM 751 N N . ALA A 1 93 ? -13.597 -9.688 19.907 1.00 95.44 93 ALA A N 1
ATOM 752 C CA . ALA A 1 93 ? -14.288 -10.879 20.394 1.00 95.44 93 ALA A CA 1
ATOM 753 C C . ALA A 1 93 ? -14.615 -11.876 19.268 1.00 95.44 93 ALA A C 1
ATOM 755 O O . ALA A 1 93 ? -14.470 -13.084 19.473 1.00 95.44 93 ALA A O 1
ATOM 756 N N . ALA A 1 94 ? -15.021 -11.397 18.088 1.00 95.00 94 ALA A N 1
ATOM 757 C CA . ALA A 1 94 ? -15.299 -12.249 16.935 1.00 95.00 94 ALA A CA 1
ATOM 758 C C . ALA A 1 94 ? -14.021 -12.887 16.359 1.00 95.00 94 ALA A C 1
ATOM 760 O O . ALA A 1 94 ? -14.008 -14.090 16.090 1.00 95.00 94 ALA A O 1
ATOM 761 N N . VAL A 1 95 ? -12.938 -12.115 16.212 1.00 92.44 95 VAL A N 1
ATOM 762 C CA . VAL A 1 95 ? -11.637 -12.600 15.709 1.00 92.44 95 VAL A CA 1
ATOM 763 C C . VAL A 1 95 ? -11.012 -13.621 16.662 1.00 92.44 95 VAL A C 1
ATOM 765 O O . VAL A 1 95 ? -10.454 -14.625 16.221 1.00 92.44 95 VAL A O 1
ATOM 768 N N . GLU A 1 96 ? -11.146 -13.406 17.969 1.00 96.12 96 GLU A N 1
ATOM 769 C CA . GLU A 1 96 ? -10.627 -14.302 19.006 1.00 96.12 96 GLU A CA 1
ATOM 770 C C . GLU A 1 96 ? -11.552 -15.500 19.290 1.00 96.12 96 GLU A C 1
ATOM 772 O O . GLU A 1 96 ? -11.234 -16.344 20.130 1.00 96.12 96 GLU A O 1
ATOM 777 N N . GLY A 1 97 ? -12.689 -15.599 18.591 1.00 91.75 97 GLY A N 1
ATOM 778 C CA . GLY A 1 97 ? -13.621 -16.723 18.696 1.00 91.75 97 GLY A CA 1
ATOM 779 C C . GLY A 1 97 ? -14.385 -16.784 20.022 1.00 91.75 97 GLY A C 1
ATOM 780 O O . GLY A 1 97 ? -14.749 -17.869 20.472 1.00 91.75 97 GLY A O 1
ATOM 781 N N . ARG A 1 98 ? -14.612 -15.635 20.667 1.00 87.12 98 ARG A N 1
ATOM 782 C CA . ARG A 1 98 ? -15.352 -15.496 21.936 1.00 87.12 98 ARG A CA 1
ATOM 783 C C . ARG A 1 98 ? -16.808 -15.048 21.754 1.00 87.12 98 ARG A C 1
ATOM 785 O O . ARG A 1 98 ? -17.399 -14.538 22.704 1.00 87.12 98 ARG A O 1
ATOM 792 N N . TRP A 1 99 ? -17.341 -15.182 20.543 1.00 63.91 99 TRP A N 1
ATOM 793 C CA . TRP A 1 99 ? -18.674 -14.718 20.153 1.00 63.91 99 TRP A CA 1
ATOM 794 C C . TRP A 1 99 ? -19.773 -15.741 20.444 1.00 63.91 99 TRP A C 1
ATOM 796 O O . TRP A 1 99 ? -19.549 -16.943 20.170 1.00 63.91 99 TRP A O 1
#

pLDDT: mean 89.85, std 8.11, range [59.91, 96.62]

Sequence (99 aa):
MTQSIIEKNAVTARISRIVENLMEKETWYREKLDRGEMVNYVSGLIEEYLSTEELQEIDDEDLSDRIRKVLTLEAVSGTLNDLTPEQMEIFDAAVEGRW

Foldseek 3Di:
DVVVVVLLVVLLVLLLVLLVVLCVVDVLLVVQDDSVVLSVVLSVVCVVPHDSVRSVVDDSVNVSVVSNVVSVVRSVVSVLVVDDPVRNVVVVCVVVVVD

Secondary structure (DSSP, 8-state):
-HHHHHHHHHHHHHHHHHHHHHHHH-HHHHHH--HHHHHHHHHHHHHHH--HHHHHHS-HHHHHHHHHHHHHHHHHHHHGGGS-HHHHHHHHHHHTT--

Radius of gyration: 17.11 Å; chains: 1; bounding box: 47×27×38 Å